Protein AF-B8GL04-F1 (afdb_monomer_lite)

Foldseek 3Di:
DDDDDDPLFWDPPKDWDWDDDPNDIWIKIKTWTW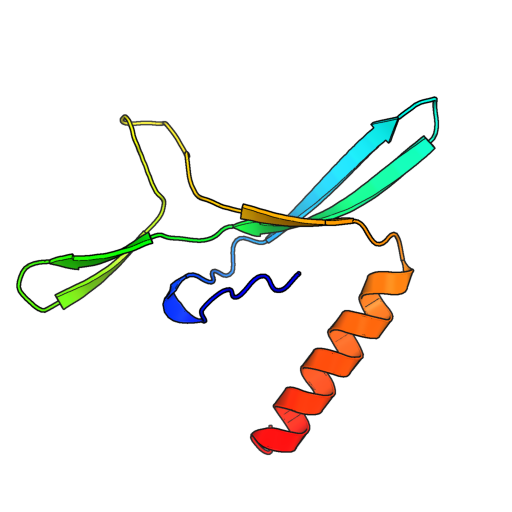DWDQDPNDTDTDFDDPDVPDGPTDMDIDTDPPVVVVVVVVVVVVVCVVVVD

Radius of gyration: 16.15 Å; chains: 1; bounding box: 36×30×46 Å

pLDDT: mean 88.45, std 6.53, range [61.91, 97.44]

Organism: Thioalkalivibrio sulfidiphilus (strain HL-EbGR7) (NCBI:txid396588)

Secondary structure (DSSP, 8-state):
------GGGEEEEEEEEEEEETTEEEEEEEEEEPEEEEETTEEEEE---SSTT----EEEEEE-TTTHHHHHHHHHHHHHHHHT-

Sequence (85 aa):
MRVNVYAEEMTDRIEIINKEIEGQSFTGVRFYLELPATVNGCQYQGPFIHRPGDDDSSAVTFWGKRDMRHVLRKALALLDEHYED

Structure (mmCIF, N/CA/C/O backbone):
data_AF-B8GL04-F1
#
_entry.id   AF-B8GL04-F1
#
loop_
_atom_site.group_PDB
_atom_site.id
_atom_site.type_symbol
_atom_site.label_atom_id
_atom_site.label_alt_id
_atom_site.label_comp_id
_atom_site.label_asym_id
_atom_site.label_entity_id
_atom_site.label_seq_id
_atom_site.pdbx_PDB_ins_code
_atom_site.Cartn_x
_atom_site.Cartn_y
_atom_site.Cartn_z
_atom_site.occupancy
_atom_site.B_iso_or_equiv
_atom_site.auth_seq_id
_atom_site.auth_comp_id
_atom_site.auth_asym_id
_atom_site.auth_atom_id
_atom_site.pdbx_PDB_model_num
ATOM 1 N N . MET A 1 1 ? -12.793 11.500 -3.397 1.00 73.56 1 MET A N 1
ATOM 2 C CA . MET A 1 1 ? -11.349 11.594 -3.709 1.00 73.56 1 MET A CA 1
ATOM 3 C C . MET A 1 1 ? -10.834 10.185 -3.955 1.00 73.56 1 MET A C 1
ATOM 5 O O . MET A 1 1 ? -11.269 9.294 -3.238 1.00 73.56 1 MET A O 1
ATOM 9 N N . ARG A 1 2 ? -9.986 9.970 -4.966 1.00 86.19 2 ARG A N 1
ATOM 10 C CA . ARG A 1 2 ? -9.398 8.660 -5.286 1.00 86.19 2 ARG A CA 1
ATOM 11 C C . ARG A 1 2 ? -7.891 8.726 -5.056 1.00 86.19 2 ARG A C 1
ATOM 13 O O . ARG A 1 2 ? -7.277 9.704 -5.468 1.00 86.19 2 ARG A O 1
ATOM 20 N N . VAL A 1 3 ? -7.335 7.693 -4.432 1.00 89.12 3 VAL A N 1
ATOM 21 C CA . VAL A 1 3 ? -5.890 7.455 -4.346 1.00 89.12 3 VAL A CA 1
ATOM 22 C C . VAL A 1 3 ? -5.624 6.187 -5.143 1.00 89.12 3 VAL A C 1
ATOM 24 O O . VAL A 1 3 ? -6.251 5.166 -4.872 1.00 89.12 3 VAL A O 1
ATOM 27 N N . ASN A 1 4 ? -4.769 6.277 -6.155 1.00 89.81 4 ASN A N 1
ATOM 28 C CA . ASN A 1 4 ? -4.317 5.120 -6.918 1.00 89.81 4 ASN 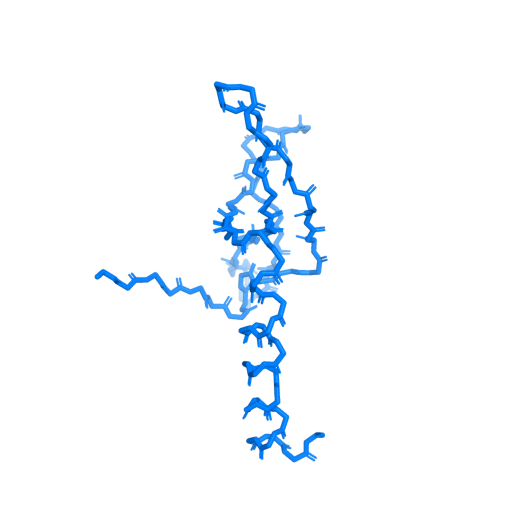A CA 1
ATOM 29 C C . ASN A 1 4 ? -2.904 4.785 -6.448 1.00 89.81 4 ASN A C 1
ATOM 31 O O . ASN A 1 4 ? -2.093 5.697 -6.312 1.00 89.81 4 ASN A O 1
ATOM 35 N N . VAL A 1 5 ? -2.644 3.504 -6.216 1.00 90.31 5 VAL A N 1
ATOM 36 C CA . VAL A 1 5 ? -1.315 2.953 -5.943 1.00 90.31 5 VAL A CA 1
ATOM 37 C C . VAL A 1 5 ? -1.118 1.840 -6.957 1.00 90.31 5 VAL A C 1
ATOM 39 O O . VAL A 1 5 ? -2.007 0.995 -7.093 1.00 90.31 5 VAL A O 1
ATOM 42 N N . TYR A 1 6 ? -0.022 1.880 -7.705 1.00 88.06 6 TYR A N 1
ATOM 43 C CA . TYR A 1 6 ? 0.259 0.888 -8.737 1.00 88.06 6 TYR A CA 1
ATOM 44 C C . TYR A 1 6 ? 1.030 -0.296 -8.153 1.00 88.06 6 TYR A C 1
ATOM 46 O O . TYR A 1 6 ? 1.776 -0.141 -7.187 1.00 88.06 6 TYR A O 1
ATOM 54 N N . ALA A 1 7 ? 0.841 -1.488 -8.723 1.00 88.69 7 ALA A N 1
ATOM 55 C CA . ALA A 1 7 ? 1.470 -2.709 -8.221 1.00 88.69 7 ALA A CA 1
ATOM 56 C C . ALA A 1 7 ? 3.005 -2.621 -8.273 1.00 88.69 7 ALA A C 1
ATOM 58 O O . ALA A 1 7 ? 3.681 -3.123 -7.385 1.00 88.69 7 ALA A O 1
ATOM 59 N N . GLU A 1 8 ? 3.537 -1.901 -9.259 1.00 87.38 8 GLU A N 1
ATOM 60 C CA . GLU A 1 8 ? 4.957 -1.614 -9.463 1.00 87.38 8 GLU A CA 1
ATOM 61 C C . GLU A 1 8 ? 5.573 -0.727 -8.368 1.00 87.38 8 GLU A C 1
ATOM 63 O O . GLU A 1 8 ? 6.792 -0.634 -8.264 1.00 87.38 8 GLU A O 1
ATOM 68 N N . GLU A 1 9 ? 4.747 -0.054 -7.565 1.00 88.25 9 GLU A N 1
ATOM 69 C CA . GLU A 1 9 ? 5.188 0.719 -6.399 1.00 88.25 9 GLU A CA 1
ATOM 70 C C . GLU A 1 9 ? 5.084 -0.105 -5.106 1.00 88.25 9 GLU A C 1
ATOM 72 O O . GLU A 1 9 ? 5.694 0.245 -4.095 1.00 88.25 9 GLU A O 1
ATOM 77 N N . MET A 1 10 ? 4.280 -1.174 -5.098 1.00 90.31 10 MET A N 1
ATOM 78 C CA . MET A 1 10 ? 3.974 -1.944 -3.893 1.00 90.31 10 MET A CA 1
ATOM 79 C C . MET A 1 10 ? 5.123 -2.872 -3.497 1.00 90.31 10 MET A C 1
ATOM 81 O O . MET A 1 10 ? 5.842 -3.409 -4.334 1.00 90.31 10 MET A O 1
ATOM 85 N N . THR A 1 11 ? 5.264 -3.089 -2.189 1.00 90.19 11 THR A N 1
ATOM 86 C CA . THR A 1 11 ? 6.273 -3.981 -1.611 1.00 90.19 11 THR A CA 1
ATOM 87 C C . THR A 1 11 ? 5.679 -4.858 -0.517 1.00 90.19 11 THR A C 1
ATOM 89 O O . THR A 1 11 ? 4.607 -4.570 0.022 1.00 90.19 11 THR A O 1
ATOM 92 N N . ASP A 1 12 ? 6.438 -5.873 -0.107 1.00 92.19 12 ASP A N 1
ATOM 93 C CA . ASP A 1 12 ? 6.126 -6.692 1.070 1.00 92.19 12 ASP A CA 1
ATOM 94 C C . ASP A 1 12 ? 6.443 -5.984 2.399 1.00 92.19 12 ASP A C 1
ATOM 96 O O . ASP A 1 12 ? 6.188 -6.520 3.484 1.00 92.19 12 ASP A O 1
ATOM 100 N N . ARG A 1 13 ? 6.995 -4.761 2.357 1.00 93.12 13 ARG A N 1
ATOM 101 C CA . ARG A 1 13 ? 7.305 -3.988 3.558 1.00 93.12 13 ARG A CA 1
ATOM 102 C C . ARG A 1 13 ? 6.030 -3.364 4.121 1.00 93.12 13 ARG A C 1
ATOM 104 O O . ARG A 1 13 ? 5.632 -2.244 3.791 1.00 93.12 13 ARG A O 1
ATOM 111 N N . ILE A 1 14 ? 5.413 -4.112 5.027 1.00 93.69 14 ILE A N 1
ATOM 112 C CA . ILE A 1 14 ? 4.159 -3.760 5.689 1.00 93.69 14 ILE A CA 1
ATOM 113 C C . ILE A 1 14 ? 4.393 -3.637 7.195 1.00 93.69 14 ILE A C 1
ATOM 115 O O . ILE A 1 14 ? 5.012 -4.498 7.818 1.00 93.69 14 ILE A O 1
ATOM 119 N N . GLU A 1 15 ? 3.869 -2.574 7.799 1.00 94.31 15 GLU A N 1
ATOM 120 C CA . GLU A 1 15 ? 4.041 -2.278 9.221 1.00 94.31 15 GLU A CA 1
ATOM 121 C C . GLU A 1 15 ? 2.685 -2.081 9.915 1.00 94.31 15 GLU A C 1
ATOM 123 O O . GLU A 1 15 ? 1.803 -1.378 9.412 1.00 94.31 15 GLU A O 1
ATOM 128 N N . ILE A 1 16 ? 2.520 -2.671 11.105 1.00 92.75 16 ILE A N 1
ATOM 129 C CA . ILE A 1 16 ? 1.430 -2.301 12.014 1.00 92.75 16 ILE A CA 1
ATOM 130 C C . ILE A 1 16 ? 1.875 -1.091 12.818 1.00 92.75 16 ILE A C 1
ATOM 132 O O . ILE A 1 16 ? 2.807 -1.182 13.613 1.00 92.75 16 ILE A O 1
ATOM 136 N N . ILE A 1 17 ? 1.160 0.016 12.668 1.00 93.12 17 ILE A N 1
ATOM 137 C CA . ILE A 1 17 ? 1.450 1.239 13.406 1.00 93.12 17 ILE A CA 1
ATOM 138 C C . ILE A 1 17 ? 0.361 1.527 14.425 1.00 93.12 17 ILE A C 1
ATOM 140 O O . ILE A 1 17 ? -0.821 1.263 14.194 1.00 93.12 17 ILE A O 1
ATOM 144 N N . ASN A 1 18 ? 0.761 2.112 15.549 1.00 92.81 18 ASN A N 1
ATOM 145 C CA . ASN A 1 18 ? -0.162 2.568 16.574 1.00 92.81 18 ASN A CA 1
ATOM 146 C C . ASN A 1 18 ? 0.043 4.058 16.829 1.00 92.81 18 ASN A C 1
ATOM 148 O O . ASN A 1 18 ? 1.168 4.553 16.813 1.00 92.81 18 ASN A O 1
ATOM 152 N N . LYS A 1 19 ? -1.052 4.771 17.071 1.00 92.12 19 LYS A N 1
ATOM 153 C CA . LYS A 1 19 ? -1.033 6.172 17.480 1.00 92.12 19 LYS A CA 1
ATOM 154 C C . LYS A 1 19 ? -1.995 6.358 18.637 1.00 92.12 19 LYS A C 1
ATOM 156 O O . LYS A 1 19 ? -3.140 5.929 18.550 1.00 92.12 19 LYS A O 1
ATOM 161 N N . GLU A 1 20 ? -1.541 7.018 19.690 1.00 92.81 20 GLU A N 1
ATOM 162 C CA . GLU A 1 20 ? -2.400 7.420 20.797 1.00 92.81 20 GLU A CA 1
ATOM 163 C C . GLU A 1 20 ? -2.848 8.870 20.599 1.00 92.81 20 GLU A C 1
ATOM 165 O 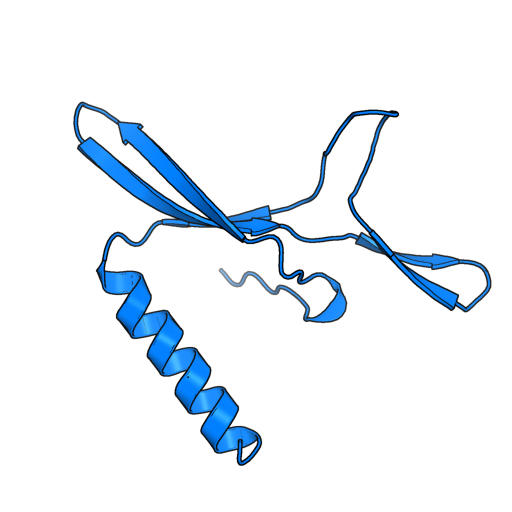O . GLU A 1 20 ? -2.032 9.753 20.325 1.00 92.81 20 GLU A O 1
ATOM 170 N N . ILE A 1 21 ? -4.154 9.110 20.678 1.00 91.38 21 ILE A N 1
ATOM 171 C CA . ILE A 1 21 ? -4.752 10.447 20.631 1.00 91.38 21 ILE A CA 1
ATOM 172 C C . ILE A 1 21 ? -5.776 10.499 21.758 1.00 91.38 21 ILE A C 1
ATOM 174 O O . ILE A 1 21 ? -6.683 9.671 21.790 1.00 91.38 21 ILE A O 1
ATOM 178 N N . GLU A 1 22 ? -5.611 11.447 22.684 1.00 92.94 22 GLU A N 1
ATOM 179 C CA . GLU A 1 22 ? -6.553 11.677 23.793 1.00 92.94 22 GLU A CA 1
ATOM 180 C C . GLU A 1 22 ? -6.851 10.405 24.620 1.00 92.94 22 GLU A C 1
ATOM 182 O O . GLU A 1 22 ? -7.982 10.147 25.021 1.00 92.94 22 GLU A O 1
ATOM 187 N N . GLY A 1 23 ? -5.831 9.569 24.858 1.00 91.38 23 GLY A N 1
ATOM 188 C CA . GLY A 1 23 ? -5.963 8.317 25.616 1.00 91.38 23 GLY A CA 1
ATOM 189 C C . GLY A 1 23 ? -6.600 7.157 24.841 1.00 91.38 23 GLY A C 1
ATOM 190 O O . GLY A 1 23 ? -6.773 6.068 25.390 1.00 91.38 23 GLY A O 1
ATOM 191 N N . GLN A 1 24 ? -6.943 7.347 23.562 1.00 89.00 24 GLN A N 1
ATOM 192 C CA . GLN A 1 24 ? -7.397 6.278 22.680 1.00 89.00 24 GLN A CA 1
ATOM 193 C C . GLN A 1 24 ? -6.266 5.819 21.757 1.00 89.00 24 GLN A C 1
ATOM 195 O O . GLN A 1 24 ? -5.663 6.616 21.039 1.00 89.00 24 GLN A O 1
ATOM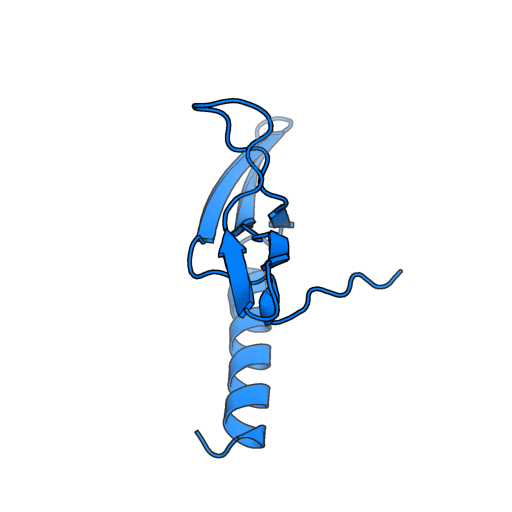 200 N N . SER A 1 25 ? -6.020 4.507 21.731 1.00 89.12 25 SER A N 1
ATOM 201 C CA . SER A 1 25 ? -5.101 3.889 20.774 1.00 89.12 25 SER A CA 1
ATOM 202 C C . SER A 1 25 ? -5.803 3.592 19.447 1.00 89.12 25 SER A C 1
ATOM 204 O O . SER A 1 25 ? -6.879 2.985 19.401 1.00 89.12 25 SER A O 1
ATOM 206 N N . PHE A 1 26 ? -5.174 4.020 18.359 1.00 89.12 26 PHE A N 1
ATOM 207 C CA . PHE A 1 26 ? -5.569 3.759 16.985 1.00 89.12 26 PHE A CA 1
ATOM 208 C C . PHE A 1 26 ? -4.530 2.854 16.344 1.00 89.12 26 PHE A C 1
ATOM 210 O O . PHE A 1 26 ? -3.342 3.158 16.386 1.00 89.12 26 PHE A O 1
ATOM 217 N N . THR A 1 27 ? -4.985 1.776 15.712 1.00 91.12 27 THR A N 1
ATOM 218 C CA . THR A 1 27 ? -4.128 0.863 14.950 1.00 91.12 27 THR A CA 1
ATOM 219 C C . THR A 1 27 ? -4.354 1.071 13.460 1.00 91.12 27 THR A C 1
ATOM 221 O O . THR A 1 27 ? -5.501 1.136 12.996 1.00 91.12 27 THR A O 1
ATOM 224 N N . GLY A 1 28 ? -3.257 1.165 12.718 1.00 92.62 28 GLY A N 1
ATOM 225 C CA . GLY A 1 28 ? -3.239 1.243 11.268 1.00 92.62 28 GLY A CA 1
ATOM 226 C C . GLY A 1 28 ? -2.308 0.203 10.660 1.00 92.62 28 GLY A C 1
ATOM 227 O O . GLY A 1 28 ? -1.425 -0.330 11.331 1.00 92.62 28 GLY A O 1
ATOM 228 N N . VAL A 1 29 ? -2.518 -0.075 9.378 1.00 93.75 29 VAL A N 1
ATOM 229 C CA . VAL A 1 29 ? -1.585 -0.848 8.550 1.00 93.75 29 VAL A CA 1
ATOM 230 C C . VAL A 1 29 ? -0.969 0.112 7.550 1.00 93.75 29 VAL A C 1
ATOM 232 O O . VAL A 1 29 ? -1.688 0.831 6.851 1.00 93.75 29 VAL A O 1
ATOM 235 N N . ARG A 1 30 ? 0.358 0.140 7.514 1.00 93.69 30 ARG A N 1
ATOM 236 C CA . ARG A 1 30 ? 1.152 0.953 6.606 1.00 93.69 30 ARG A CA 1
ATOM 237 C C . ARG A 1 30 ? 1.785 0.062 5.552 1.00 93.69 30 ARG A C 1
ATOM 239 O O . ARG A 1 30 ? 2.467 -0.897 5.892 1.00 93.69 30 ARG A O 1
ATOM 246 N N . PHE A 1 31 ? 1.582 0.430 4.297 1.00 94.00 31 PHE A N 1
ATOM 247 C CA . PHE A 1 31 ? 2.247 -0.153 3.142 1.00 94.00 31 PHE A CA 1
ATOM 248 C C . PHE A 1 31 ? 3.315 0.832 2.684 1.00 94.00 31 PHE A C 1
ATOM 250 O O . PHE A 1 31 ? 2.978 1.971 2.347 1.00 94.00 31 PHE A O 1
ATOM 257 N N . TYR A 1 32 ? 4.580 0.419 2.728 1.00 93.56 32 TYR A N 1
ATOM 258 C CA . TYR A 1 32 ? 5.672 1.197 2.155 1.00 93.56 32 TYR A CA 1
ATOM 259 C C . TYR A 1 32 ? 5.719 0.981 0.645 1.00 93.56 32 TYR A C 1
ATOM 261 O O . TYR A 1 32 ? 5.538 -0.135 0.155 1.00 93.56 32 TYR A O 1
ATOM 269 N N . LEU A 1 33 ? 5.938 2.077 -0.070 1.00 92.19 33 LEU A N 1
ATOM 270 C CA . LEU A 1 33 ? 5.995 2.136 -1.516 1.00 92.19 33 LEU A CA 1
ATOM 271 C C . LEU A 1 33 ? 7.412 2.476 -1.950 1.00 92.19 33 LEU A C 1
ATOM 273 O O . LEU A 1 33 ? 8.070 3.338 -1.363 1.00 92.19 33 LEU A O 1
ATOM 277 N N . GLU A 1 34 ? 7.852 1.816 -3.003 1.00 90.31 34 GLU A N 1
ATOM 278 C CA . GLU A 1 34 ? 9.136 2.064 -3.634 1.00 90.31 34 GLU A CA 1
ATOM 279 C C . GLU A 1 34 ? 8.950 2.855 -4.925 1.00 90.31 34 GLU A C 1
ATOM 281 O O . GLU A 1 34 ? 7.895 2.807 -5.555 1.00 90.31 34 GLU A O 1
ATOM 286 N N . LEU A 1 35 ? 9.977 3.616 -5.309 1.00 83.81 35 LEU A N 1
ATOM 287 C CA . LEU A 1 35 ? 9.945 4.412 -6.528 1.00 83.81 35 LEU A CA 1
ATOM 288 C C . LEU A 1 35 ? 10.268 3.507 -7.726 1.00 83.81 35 LEU A C 1
ATOM 290 O O . LEU A 1 35 ? 11.402 3.022 -7.815 1.00 83.81 35 LEU A O 1
ATOM 294 N N . PRO A 1 36 ? 9.342 3.317 -8.679 1.00 82.62 36 PRO A N 1
ATOM 295 C CA . PRO A 1 36 ? 9.674 2.667 -9.932 1.00 82.62 36 PRO A CA 1
ATOM 296 C C . PRO A 1 36 ? 10.514 3.628 -10.782 1.00 82.62 36 PRO A C 1
ATOM 298 O O . PRO A 1 36 ? 10.136 4.779 -11.017 1.00 82.62 36 PRO A O 1
ATOM 301 N N . ALA A 1 37 ? 11.668 3.164 -11.255 1.00 83.31 37 ALA A N 1
ATOM 302 C CA . ALA A 1 37 ? 12.569 3.948 -12.088 1.00 83.31 37 ALA A CA 1
ATOM 303 C C . ALA A 1 37 ? 13.109 3.118 -13.251 1.00 83.31 37 ALA A C 1
ATOM 305 O O . ALA A 1 37 ? 13.572 1.994 -13.080 1.00 83.31 37 ALA A O 1
ATOM 306 N N . THR A 1 38 ? 13.129 3.708 -14.445 1.00 85.19 38 THR A N 1
ATOM 307 C CA . THR A 1 38 ? 13.823 3.118 -15.591 1.00 85.19 38 THR A CA 1
ATOM 308 C C . THR A 1 38 ? 15.226 3.701 -15.695 1.00 85.19 38 THR A C 1
ATOM 310 O O . THR A 1 38 ? 15.387 4.894 -15.948 1.00 85.19 38 THR A O 1
ATOM 313 N N . VAL A 1 39 ? 16.253 2.864 -15.558 1.00 87.38 39 VAL A N 1
ATOM 314 C CA . VAL A 1 39 ? 17.655 3.268 -15.718 1.00 87.38 39 VAL A CA 1
ATOM 315 C C . VAL A 1 39 ? 18.260 2.454 -16.852 1.00 87.38 39 VAL A C 1
ATOM 317 O O . VAL A 1 39 ? 18.268 1.228 -16.813 1.00 87.38 39 VAL A O 1
ATOM 320 N N . ASN A 1 40 ? 18.741 3.135 -17.895 1.00 93.12 40 ASN A N 1
ATOM 321 C CA . ASN A 1 40 ? 19.302 2.503 -19.097 1.00 93.12 40 ASN A CA 1
ATOM 322 C C . ASN A 1 40 ? 18.372 1.454 -19.744 1.00 93.12 40 ASN A C 1
ATOM 324 O O . ASN A 1 40 ? 18.833 0.441 -20.260 1.00 93.12 40 ASN A O 1
ATOM 328 N N . GLY A 1 41 ? 17.056 1.691 -19.703 1.00 90.62 41 GLY A N 1
ATOM 329 C CA . GLY A 1 41 ? 16.046 0.786 -20.264 1.00 90.62 41 GLY A CA 1
ATOM 330 C C . GLY A 1 41 ? 15.665 -0.398 -19.369 1.00 90.62 41 GLY A C 1
ATOM 331 O O . GLY A 1 41 ? 14.731 -1.120 -19.704 1.00 90.62 41 GLY A O 1
ATOM 332 N N . CYS A 1 42 ? 16.326 -0.574 -18.224 1.00 87.75 42 CYS A N 1
ATOM 333 C CA . CYS A 1 42 ? 15.964 -1.573 -17.223 1.00 87.75 42 CYS A CA 1
ATOM 334 C C . CYS A 1 42 ? 15.051 -0.953 -16.163 1.00 87.75 42 CYS A C 1
ATOM 336 O O . CYS A 1 42 ? 15.290 0.173 -15.725 1.00 87.75 42 CYS A O 1
ATOM 338 N N . GLN A 1 43 ? 14.016 -1.686 -15.751 1.00 86.12 43 GLN A N 1
ATOM 339 C CA . GLN A 1 43 ? 13.152 -1.278 -14.646 1.00 86.12 43 GLN A CA 1
ATOM 340 C C . GLN A 1 43 ? 13.800 -1.646 -13.316 1.00 86.12 43 GLN A C 1
ATOM 342 O O . GLN A 1 43 ? 14.288 -2.761 -13.138 1.00 86.12 43 GLN A O 1
ATOM 347 N N . TYR A 1 44 ? 13.781 -0.696 -12.395 1.00 84.50 44 TYR A N 1
ATOM 348 C CA . TYR A 1 44 ? 14.228 -0.842 -11.025 1.00 84.50 44 TYR A CA 1
ATOM 349 C C . TYR A 1 44 ? 13.115 -0.393 -10.096 1.00 84.50 44 TYR A C 1
ATOM 351 O O . TYR A 1 44 ? 12.353 0.521 -10.412 1.00 84.50 44 TYR A O 1
ATOM 359 N N . GLN A 1 45 ? 13.076 -1.023 -8.934 1.00 85.06 45 GLN A N 1
ATOM 360 C CA . GLN A 1 45 ? 12.225 -0.650 -7.825 1.00 85.06 45 GLN A CA 1
ATOM 361 C C . GLN A 1 45 ? 13.122 -0.590 -6.589 1.00 85.06 45 GLN A C 1
ATOM 363 O O . GLN A 1 45 ? 14.001 -1.441 -6.412 1.00 85.06 45 GLN A O 1
ATOM 368 N N . GLY A 1 46 ? 12.990 0.478 -5.812 1.00 84.69 46 GLY A N 1
ATOM 369 C CA . GLY A 1 46 ? 13.754 0.632 -4.587 1.00 84.69 46 GLY A CA 1
ATOM 370 C C . GLY A 1 46 ? 13.241 1.766 -3.708 1.00 84.69 46 GLY A C 1
ATOM 371 O O . GLY A 1 46 ? 12.487 2.632 -4.174 1.00 84.69 46 GLY A O 1
ATOM 372 N N . PRO A 1 47 ? 13.643 1.775 -2.427 1.00 83.00 47 PRO A N 1
ATOM 373 C CA . PRO A 1 47 ? 13.257 2.820 -1.495 1.00 83.00 47 PRO A CA 1
ATOM 374 C C . PRO A 1 47 ? 13.716 4.182 -2.007 1.00 83.00 47 PRO A C 1
ATOM 376 O O . PRO A 1 47 ? 14.787 4.319 -2.609 1.00 83.00 47 PRO A O 1
ATOM 379 N N . PHE A 1 48 ? 12.909 5.208 -1.749 1.00 79.38 48 PHE A N 1
ATOM 380 C CA . PHE A 1 48 ? 13.336 6.569 -2.033 1.00 79.38 48 PHE A CA 1
ATOM 381 C C . PHE A 1 48 ? 14.298 7.020 -0.931 1.00 79.38 48 PHE A C 1
ATOM 383 O O . PHE A 1 48 ? 13.928 7.101 0.238 1.00 79.38 48 PHE A O 1
ATOM 390 N N . ILE A 1 49 ? 15.546 7.288 -1.308 1.00 79.81 49 ILE A N 1
ATOM 391 C CA . ILE A 1 49 ? 16.621 7.651 -0.384 1.00 79.81 49 ILE A CA 1
ATOM 392 C C . ILE A 1 49 ? 17.143 9.030 -0.788 1.00 79.81 49 ILE A C 1
ATOM 394 O O . ILE A 1 49 ? 17.825 9.155 -1.808 1.00 79.81 49 ILE A O 1
ATOM 398 N N . HIS A 1 50 ? 16.848 10.076 -0.008 1.00 77.50 50 HIS A N 1
ATOM 399 C CA . HIS A 1 50 ? 17.389 11.408 -0.286 1.00 77.50 50 HIS A CA 1
ATOM 400 C C . HIS A 1 50 ? 18.880 11.519 0.086 1.00 77.50 50 HIS A C 1
ATOM 402 O O . HIS A 1 50 ? 19.641 12.193 -0.616 1.00 77.50 50 HIS A O 1
ATOM 408 N N . ARG A 1 51 ? 19.324 10.846 1.162 1.00 84.38 51 ARG A N 1
ATOM 409 C CA . ARG A 1 51 ? 20.735 10.757 1.593 1.00 84.38 51 ARG A CA 1
ATOM 410 C C . ARG A 1 51 ? 21.073 9.360 2.114 1.00 84.38 51 ARG A C 1
ATOM 412 O O . ARG A 1 51 ? 20.183 8.667 2.591 1.00 84.38 51 ARG A O 1
ATOM 419 N N . PRO A 1 52 ? 22.349 8.932 2.086 1.00 84.56 52 PRO A N 1
ATOM 420 C CA . PRO A 1 52 ? 22.734 7.635 2.636 1.00 84.56 52 PRO A CA 1
ATOM 421 C C . PRO A 1 52 ? 22.282 7.470 4.094 1.00 84.56 52 PRO A C 1
ATOM 423 O O . PRO A 1 52 ? 22.695 8.242 4.958 1.00 84.56 52 PRO A O 1
ATOM 426 N N . GLY A 1 53 ? 21.461 6.451 4.352 1.00 79.06 53 GLY A N 1
ATOM 427 C CA . GLY A 1 53 ? 20.891 6.167 5.673 1.00 79.06 53 GLY A CA 1
ATOM 428 C C . GLY A 1 53 ? 19.491 6.740 5.912 1.00 79.06 53 GLY A C 1
ATOM 429 O O . GLY A 1 53 ? 18.870 6.351 6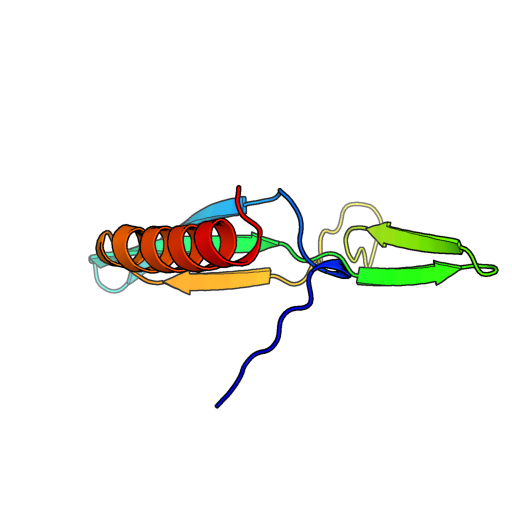.898 1.00 79.06 53 GLY A O 1
ATOM 430 N N . ASP A 1 54 ? 18.985 7.596 5.020 1.00 80.44 54 ASP A N 1
ATOM 431 C CA . ASP A 1 54 ? 17.586 8.026 5.037 1.00 80.44 54 ASP A CA 1
ATOM 432 C C . ASP A 1 54 ? 16.687 6.957 4.401 1.00 80.44 54 ASP A C 1
ATOM 434 O O . ASP A 1 54 ? 17.107 6.175 3.545 1.00 80.44 54 ASP A O 1
ATOM 438 N N . ASP A 1 55 ? 15.426 6.951 4.819 1.00 79.31 55 ASP A N 1
ATOM 439 C CA . ASP A 1 55 ? 14.360 6.171 4.206 1.00 79.31 55 ASP A CA 1
ATOM 440 C C . ASP A 1 55 ? 13.129 7.064 4.068 1.00 79.31 55 ASP A C 1
ATOM 442 O O . ASP A 1 55 ? 12.248 7.115 4.927 1.00 79.31 55 ASP A O 1
ATOM 446 N N . ASP A 1 56 ? 13.121 7.804 2.965 1.00 78.81 56 ASP A N 1
ATOM 447 C CA . ASP A 1 56 ? 12.074 8.747 2.580 1.00 78.81 56 ASP A CA 1
ATOM 448 C C . ASP A 1 56 ? 11.028 8.075 1.677 1.00 78.81 56 ASP A C 1
ATOM 450 O O . ASP A 1 56 ? 10.310 8.737 0.921 1.00 78.81 56 ASP A O 1
ATOM 454 N N . SER A 1 57 ? 10.957 6.742 1.723 1.00 84.56 57 SER A N 1
ATOM 455 C CA . SER A 1 57 ? 9.995 5.960 0.958 1.00 84.56 57 SER A CA 1
ATOM 456 C C . SER A 1 57 ? 8.576 6.434 1.249 1.00 84.56 57 SER A C 1
ATOM 458 O O . SER A 1 57 ? 8.179 6.662 2.397 1.00 84.56 57 SER A O 1
ATOM 460 N N . SER A 1 58 ? 7.788 6.570 0.185 1.00 88.94 58 SER A N 1
ATOM 461 C CA . SER A 1 58 ? 6.376 6.909 0.326 1.00 88.94 58 SER A CA 1
ATOM 462 C C . SER A 1 58 ? 5.642 5.782 1.046 1.00 88.94 58 SER A C 1
ATOM 464 O O . SER A 1 58 ? 6.048 4.624 0.998 1.00 88.94 58 SER A O 1
ATOM 466 N N . ALA A 1 59 ? 4.547 6.099 1.731 1.00 92.75 59 ALA A N 1
ATOM 467 C CA . ALA A 1 59 ? 3.743 5.078 2.385 1.00 92.75 59 ALA A CA 1
ATOM 468 C C . ALA A 1 59 ? 2.266 5.459 2.412 1.00 92.75 59 ALA A C 1
ATOM 470 O O . ALA A 1 59 ? 1.910 6.616 2.647 1.00 92.75 59 ALA A O 1
ATOM 471 N N . VAL A 1 60 ? 1.395 4.463 2.255 1.00 93.31 60 VAL A N 1
ATOM 472 C CA . VAL A 1 60 ? -0.047 4.616 2.469 1.00 93.31 60 VAL A CA 1
ATOM 473 C C . VAL A 1 60 ? -0.422 3.912 3.759 1.00 93.31 60 VAL A C 1
ATOM 475 O O . VAL A 1 60 ? -0.136 2.734 3.959 1.00 93.31 60 VAL A O 1
ATOM 478 N N . THR A 1 61 ? -1.059 4.652 4.662 1.00 93.75 61 THR A N 1
ATOM 479 C CA . THR A 1 61 ? -1.527 4.119 5.941 1.00 93.75 61 THR A CA 1
ATOM 480 C C . THR A 1 61 ? -3.046 4.087 5.971 1.00 93.75 61 THR A C 1
ATOM 482 O O . THR A 1 61 ? -3.697 5.127 5.864 1.00 93.75 61 THR A O 1
ATOM 485 N N . PHE A 1 62 ? -3.603 2.906 6.218 1.00 92.12 62 PHE A N 1
ATOM 486 C CA . PHE A 1 62 ? -5.024 2.722 6.473 1.00 92.12 62 PHE A CA 1
ATOM 487 C C . PHE A 1 62 ? -5.265 2.567 7.975 1.00 92.12 62 PHE A C 1
ATOM 489 O O . PHE A 1 62 ? -4.820 1.602 8.598 1.00 92.12 62 PHE A O 1
ATOM 496 N N . TRP A 1 63 ? -5.982 3.521 8.566 1.00 91.44 63 TRP A N 1
ATOM 497 C CA . TRP A 1 63 ? -6.404 3.482 9.968 1.00 91.44 63 TRP A CA 1
ATOM 498 C C . TRP A 1 63 ? -7.801 2.873 10.054 1.00 91.44 63 TRP A C 1
ATOM 500 O O . TRP A 1 63 ? -8.762 3.492 9.605 1.00 91.44 63 TRP A O 1
ATOM 510 N N . GLY A 1 64 ? -7.935 1.667 10.609 1.00 78.44 64 GLY A N 1
ATOM 511 C CA . GLY A 1 64 ? -9.196 0.926 10.467 1.00 78.44 64 GLY A CA 1
ATOM 512 C C . GLY A 1 64 ? -9.593 -0.003 11.611 1.00 78.44 64 GLY A C 1
ATOM 513 O O . GLY A 1 64 ? -10.526 -0.786 11.440 1.00 78.44 64 GLY A O 1
ATOM 514 N N . LYS A 1 65 ? -8.928 0.071 12.776 1.00 70.38 65 LYS A N 1
ATOM 515 C CA . LYS A 1 65 ? -9.177 -0.830 13.924 1.00 70.38 65 LYS A CA 1
ATOM 516 C C . LYS A 1 65 ? -9.232 -2.304 13.455 1.00 70.38 65 LYS A C 1
ATOM 518 O O . LYS A 1 65 ? -8.529 -2.688 12.523 1.00 70.38 65 LYS A O 1
ATOM 523 N N . ARG A 1 66 ? -10.040 -3.157 14.099 1.00 73.81 66 ARG A N 1
ATOM 524 C CA . ARG A 1 66 ? -10.209 -4.572 13.708 1.00 73.81 66 ARG A CA 1
ATOM 525 C C . ARG A 1 66 ? -11.026 -4.756 12.422 1.00 73.81 66 ARG A C 1
ATOM 527 O O . ARG A 1 66 ? -10.890 -5.793 11.774 1.00 73.81 66 ARG A O 1
ATOM 534 N N . ASP A 1 67 ? -11.824 -3.764 12.039 1.00 81.31 67 ASP A N 1
ATOM 535 C CA . ASP A 1 67 ? -12.806 -3.884 10.954 1.00 81.31 67 ASP A CA 1
ATOM 536 C C . ASP A 1 67 ? -12.145 -3.945 9.573 1.00 81.31 67 ASP A C 1
ATOM 538 O O . ASP A 1 67 ? -12.626 -4.633 8.671 1.00 81.31 67 ASP A O 1
ATOM 542 N N . MET A 1 68 ? -10.968 -3.330 9.423 1.00 86.38 68 MET A N 1
ATOM 543 C CA . MET A 1 68 ? -10.198 -3.369 8.176 1.00 86.38 68 MET A CA 1
ATOM 544 C C . MET A 1 68 ? -9.830 -4.787 7.731 1.00 86.38 68 MET A C 1
ATOM 546 O O . MET A 1 68 ? -9.753 -5.058 6.534 1.00 86.38 68 MET A O 1
ATOM 550 N N . ARG A 1 69 ? -9.665 -5.726 8.671 1.00 89.00 69 ARG A N 1
ATOM 551 C CA . ARG A 1 69 ? -9.370 -7.127 8.342 1.00 89.00 69 ARG A CA 1
ATOM 552 C C . ARG A 1 69 ? -10.467 -7.748 7.478 1.00 89.00 69 ARG A C 1
ATOM 554 O O . ARG A 1 69 ? -10.161 -8.553 6.605 1.00 89.00 69 ARG A O 1
ATOM 561 N N . HIS A 1 70 ? -11.731 -7.401 7.721 1.00 91.62 70 HIS A N 1
ATOM 562 C CA . HIS A 1 70 ? -12.845 -7.897 6.915 1.00 91.62 70 HIS A CA 1
ATOM 563 C C . HIS A 1 70 ? -12.789 -7.339 5.487 1.00 91.62 70 HIS A C 1
ATOM 565 O O . HIS A 1 70 ? -12.938 -8.096 4.532 1.00 91.62 70 HIS A O 1
ATOM 571 N N . VAL A 1 71 ? -12.495 -6.044 5.346 1.00 91.56 71 VAL A N 1
ATOM 572 C CA . VAL A 1 71 ? -12.382 -5.376 4.040 1.00 91.56 71 VAL A CA 1
ATOM 573 C C . VAL A 1 71 ? -11.227 -5.947 3.218 1.00 91.56 71 VAL A C 1
ATOM 575 O O . VAL A 1 71 ? -11.433 -6.301 2.062 1.00 91.56 71 VAL A O 1
ATOM 578 N N . LEU A 1 72 ? -10.041 -6.107 3.816 1.00 91.56 72 LEU A N 1
ATOM 579 C CA . LEU A 1 72 ? -8.869 -6.660 3.126 1.00 91.56 72 LEU A CA 1
ATOM 580 C C . LEU A 1 72 ? -9.103 -8.100 2.663 1.00 91.56 72 LEU A C 1
ATOM 582 O O . LEU A 1 72 ? -8.785 -8.439 1.532 1.00 91.56 72 LEU A O 1
ATOM 586 N N . ARG A 1 73 ? -9.729 -8.935 3.500 1.00 93.88 73 ARG A N 1
ATOM 587 C CA . ARG A 1 73 ? -10.099 -10.306 3.111 1.00 93.88 73 ARG A CA 1
ATOM 588 C C . ARG A 1 73 ? -11.075 -10.348 1.950 1.00 93.88 73 ARG A C 1
ATOM 590 O O . ARG A 1 73 ? -10.940 -11.200 1.088 1.00 93.88 73 ARG A O 1
ATOM 597 N N . LYS A 1 74 ? -12.060 -9.448 1.940 1.00 95.75 74 LYS A N 1
ATOM 598 C CA . LYS A 1 74 ? -12.998 -9.342 0.823 1.00 95.75 74 LYS A CA 1
ATOM 599 C C . LYS A 1 74 ? -12.282 -8.909 -0.458 1.00 95.75 74 LYS A C 1
ATOM 601 O O . LYS A 1 74 ? -12.590 -9.441 -1.511 1.00 95.75 74 LYS A O 1
ATOM 606 N N . ALA A 1 75 ? -11.358 -7.952 -0.366 1.00 94.12 75 ALA A N 1
ATOM 607 C CA . ALA A 1 75 ? -10.569 -7.510 -1.513 1.00 94.12 75 ALA A CA 1
ATOM 608 C C . ALA A 1 75 ? -9.702 -8.645 -2.079 1.00 94.12 75 ALA A C 1
ATOM 610 O O . ALA A 1 75 ? -9.713 -8.838 -3.287 1.00 94.12 75 ALA A O 1
ATOM 611 N N . LEU A 1 76 ? -9.032 -9.415 -1.214 1.00 95.38 76 LEU A N 1
ATOM 612 C CA . LEU A 1 76 ? -8.274 -10.605 -1.617 1.00 95.38 76 LEU A CA 1
ATOM 613 C C . LEU A 1 76 ? -9.176 -11.634 -2.297 1.00 95.38 76 LEU A C 1
ATOM 615 O O . LEU A 1 76 ? -8.934 -11.957 -3.444 1.00 95.38 76 LEU A O 1
ATOM 619 N N . ALA A 1 77 ? -10.290 -12.019 -1.669 1.00 97.31 77 ALA A N 1
ATOM 620 C CA . ALA A 1 77 ? -11.210 -12.997 -2.253 1.00 97.31 77 ALA A CA 1
ATOM 621 C C . ALA A 1 77 ? -11.740 -12.591 -3.644 1.00 97.31 77 ALA A C 1
ATOM 623 O O . ALA A 1 77 ? -11.973 -13.453 -4.481 1.00 97.31 77 ALA A O 1
ATOM 624 N N . LEU A 1 78 ? -11.934 -11.290 -3.897 1.00 97.44 78 LEU A N 1
ATOM 625 C CA . LEU A 1 78 ? -12.327 -10.788 -5.220 1.00 97.44 78 LEU A CA 1
ATOM 626 C C . LEU A 1 78 ? -11.193 -10.862 -6.251 1.00 97.44 78 LEU A C 1
ATOM 628 O O . LEU A 1 78 ? -11.472 -11.016 -7.437 1.00 97.44 78 LEU A O 1
ATOM 632 N N . LEU A 1 79 ? -9.940 -10.691 -5.824 1.00 95.25 79 LEU A N 1
ATOM 633 C CA . LEU A 1 79 ? -8.778 -10.873 -6.693 1.00 95.25 79 LEU A CA 1
ATOM 634 C C . LEU A 1 79 ? -8.580 -12.357 -7.000 1.00 95.25 79 LEU A C 1
ATOM 636 O O . LEU A 1 79 ? -8.457 -12.699 -8.169 1.00 95.25 79 LEU A O 1
ATOM 640 N N . ASP A 1 80 ? -8.640 -13.210 -5.980 1.00 97.06 80 ASP A N 1
ATOM 641 C CA . ASP A 1 80 ? -8.526 -14.666 -6.104 1.00 97.06 80 ASP A CA 1
ATOM 642 C C . ASP A 1 80 ? -9.593 -15.206 -7.082 1.00 97.06 80 ASP A C 1
ATOM 644 O O . ASP A 1 80 ? -9.271 -15.862 -8.069 1.00 97.06 80 ASP A O 1
ATOM 648 N N . GLU A 1 81 ? -10.865 -14.804 -6.916 1.00 97.06 81 GLU A N 1
ATOM 649 C CA . GLU A 1 81 ? -11.957 -15.155 -7.844 1.00 97.06 81 GLU A CA 1
ATOM 650 C C . GLU A 1 81 ? -11.695 -14.678 -9.283 1.00 97.06 81 GLU A C 1
ATOM 652 O O . GLU A 1 81 ? -12.073 -15.354 -10.238 1.00 97.06 81 GLU A O 1
ATOM 657 N N . HIS A 1 82 ? -11.066 -13.512 -9.456 1.00 96.69 82 HIS A N 1
ATOM 658 C CA . HIS A 1 82 ? -10.771 -12.967 -10.779 1.00 96.69 82 HIS A CA 1
ATOM 659 C C . HIS A 1 82 ? -9.627 -13.702 -11.487 1.00 96.69 82 HIS A C 1
ATOM 661 O O . HIS A 1 82 ? -9.679 -13.853 -12.708 1.00 96.69 82 HIS A O 1
ATOM 667 N N . TYR A 1 83 ? -8.604 -14.115 -10.738 1.00 95.19 83 TYR A N 1
ATOM 668 C CA . TYR A 1 83 ? -7.412 -14.778 -11.270 1.00 95.19 83 TYR A CA 1
ATOM 669 C C . TYR A 1 83 ? -7.498 -16.312 -11.253 1.00 95.19 83 TYR A C 1
ATOM 671 O O . TYR A 1 83 ? -6.606 -16.956 -11.796 1.00 95.19 83 TYR A O 1
ATOM 679 N N . GLU A 1 84 ? -8.591 -16.877 -10.727 1.00 86.75 84 GLU A N 1
ATOM 680 C CA . GLU A 1 84 ? -8.784 -18.323 -10.522 1.00 86.75 84 GLU A CA 1
ATOM 681 C C . GLU A 1 84 ? -7.741 -18.951 -9.571 1.00 86.75 84 GLU A C 1
ATOM 683 O O . GLU A 1 84 ? -7.416 -20.135 -9.702 1.00 86.75 84 GLU A O 1
ATOM 688 N N 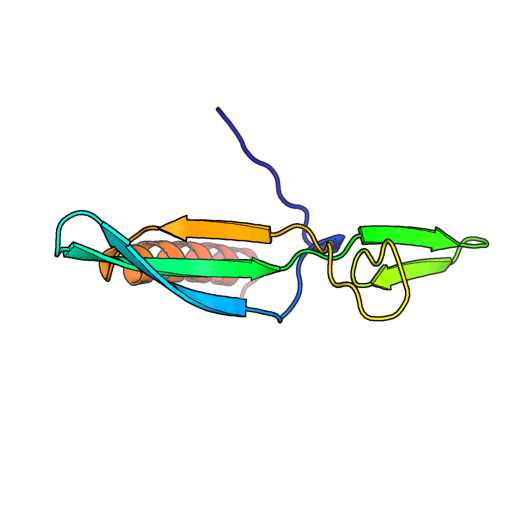. ASP A 1 85 ? -7.247 -18.159 -8.612 1.00 61.91 85 ASP A N 1
ATOM 689 C CA . ASP A 1 85 ? -6.291 -18.567 -7.567 1.00 61.91 85 ASP A CA 1
ATOM 690 C C . ASP A 1 85 ? -6.980 -19.087 -6.284 1.00 61.91 85 ASP A C 1
ATOM 692 O O . ASP A 1 85 ? -8.101 -18.629 -5.948 1.00 61.91 85 ASP A O 1
#